Protein AF-A0A7Y6ZT20-F1 (afdb_monomer_lite)

Radius of gyration: 16.37 Å; chains: 1; bounding box: 34×23×53 Å

Secondary structure (DSSP, 8-state):
------HHHHHHHHHHHHHHHHHHHHHHHHHHTT---HHHHHHHHHHHHHHHHHHT-THHHHS-HHHHHHHHHH---SS--HHHHHHHHHHHHHHHHHHHHHHHHHHT-

Structure (mmCIF, N/CA/C/O backbone):
data_AF-A0A7Y6ZT20-F1
#
_entry.id   AF-A0A7Y6ZT20-F1
#
loop_
_atom_site.group_PDB
_atom_site.id
_atom_site.type_symbol
_atom_site.label_atom_id
_atom_site.label_alt_id
_atom_site.label_comp_id
_atom_site.label_asym_id
_atom_site.label_entity_id
_atom_site.label_seq_id
_atom_site.pdbx_PDB_ins_code
_atom_site.Cartn_x
_atom_site.Cartn_y
_atom_site.Cartn_z
_atom_site.occupancy
_atom_site.B_iso_or_equiv
_atom_site.auth_seq_id
_atom_site.auth_comp_id
_atom_site.auth_asym_id
_atom_site.auth_atom_id
_atom_site.pdbx_PDB_model_num
ATOM 1 N N . MET A 1 1 ? -9.980 -0.472 27.340 1.00 36.28 1 MET A N 1
ATOM 2 C CA . MET A 1 1 ? -10.829 -1.494 26.683 1.00 36.28 1 MET A CA 1
ATOM 3 C C . MET A 1 1 ? -10.025 -2.108 25.552 1.00 36.28 1 MET A C 1
ATOM 5 O O . MET A 1 1 ? -9.635 -1.375 24.656 1.00 36.28 1 MET A O 1
ATOM 9 N N . VAL A 1 2 ? -9.735 -3.410 25.597 1.00 43.03 2 VAL A N 1
ATOM 10 C CA . VAL A 1 2 ? -9.091 -4.101 24.469 1.00 43.03 2 VAL A CA 1
ATOM 11 C C . VAL A 1 2 ? -10.145 -4.278 23.383 1.00 43.03 2 VAL A C 1
ATOM 13 O O . VAL A 1 2 ? -11.147 -4.965 23.587 1.00 43.03 2 VAL A O 1
ATOM 16 N N . TYR A 1 3 ? -9.957 -3.599 22.258 1.00 53.88 3 TYR A N 1
ATOM 17 C CA . TYR A 1 3 ? -10.896 -3.638 21.148 1.00 53.88 3 TYR A CA 1
ATOM 18 C C . TYR A 1 3 ? -10.844 -5.020 20.486 1.00 53.88 3 TYR A C 1
ATOM 20 O O . TYR A 1 3 ? -9.857 -5.382 19.846 1.00 53.88 3 TYR A O 1
ATOM 28 N N . LYS A 1 4 ? -11.894 -5.826 20.668 1.00 61.06 4 LYS A N 1
ATOM 29 C CA . LYS A 1 4 ? -11.996 -7.156 20.061 1.00 61.06 4 LYS A CA 1
ATOM 30 C C . LYS A 1 4 ? -12.545 -6.999 18.643 1.00 61.06 4 LYS A C 1
ATOM 32 O O . LYS A 1 4 ? -13.716 -6.661 18.482 1.00 61.06 4 LYS A O 1
ATOM 37 N N . LEU A 1 5 ? -11.707 -7.224 17.627 1.00 66.31 5 LEU A N 1
ATOM 38 C CA . LEU A 1 5 ? -12.164 -7.252 16.234 1.00 66.31 5 LEU A CA 1
ATOM 39 C C . LEU A 1 5 ? -13.270 -8.302 16.069 1.00 66.31 5 LEU A C 1
ATOM 41 O O . LEU A 1 5 ? -13.178 -9.409 16.612 1.00 66.31 5 LEU A O 1
ATOM 45 N N . SER A 1 6 ? -14.314 -7.971 15.308 1.00 76.69 6 SER A N 1
ATOM 46 C CA . SER A 1 6 ? -15.318 -8.968 14.943 1.00 76.69 6 SER A CA 1
ATOM 47 C C . SER A 1 6 ? -14.710 -9.986 13.971 1.00 76.69 6 SER A C 1
ATOM 49 O O . SER A 1 6 ? -13.753 -9.684 13.258 1.00 76.69 6 SER A O 1
ATOM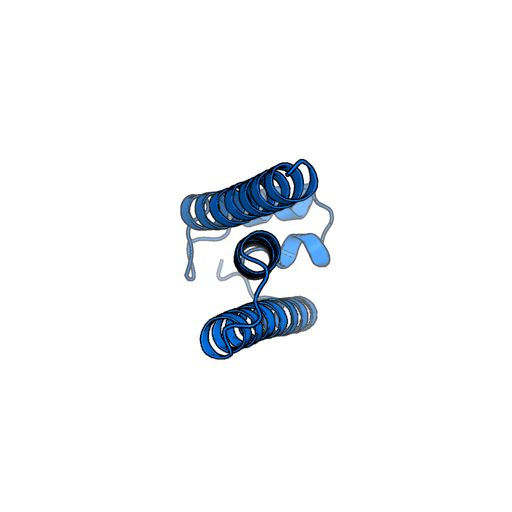 51 N N . ARG A 1 7 ? -15.285 -11.197 13.878 1.00 78.44 7 ARG A N 1
ATOM 52 C CA . ARG A 1 7 ? -14.838 -12.191 12.878 1.00 78.44 7 ARG A CA 1
ATOM 53 C C . ARG A 1 7 ? -14.862 -11.625 11.454 1.00 78.44 7 ARG A C 1
ATOM 55 O O . ARG A 1 7 ? -13.992 -11.960 10.663 1.00 78.44 7 ARG A O 1
ATOM 62 N N . LYS A 1 8 ? -15.829 -10.752 11.146 1.00 78.62 8 LYS A N 1
ATOM 63 C CA . LYS A 1 8 ? -15.931 -10.080 9.844 1.00 78.62 8 LYS A CA 1
ATOM 64 C C . LYS A 1 8 ? -14.743 -9.149 9.605 1.00 78.62 8 LYS A C 1
ATOM 66 O O . LYS A 1 8 ? -14.149 -9.208 8.538 1.00 78.62 8 LYS A O 1
ATOM 71 N N . ASP A 1 9 ? -14.362 -8.361 10.609 1.00 79.06 9 ASP A N 1
ATOM 72 C CA . ASP A 1 9 ? -13.210 -7.461 10.506 1.00 79.06 9 ASP A CA 1
ATOM 73 C C . ASP A 1 9 ? -11.915 -8.249 10.293 1.00 79.06 9 ASP A C 1
ATOM 75 O O . ASP A 1 9 ? -11.119 -7.884 9.441 1.00 79.06 9 ASP A O 1
ATOM 79 N N . ILE A 1 10 ? -11.729 -9.369 11.002 1.00 81.38 10 ILE A N 1
ATOM 80 C CA . ILE A 1 10 ? -10.552 -10.239 10.834 1.00 81.38 10 ILE A CA 1
ATOM 81 C C . ILE A 1 10 ? -10.460 -10.762 9.396 1.00 81.38 10 ILE A C 1
ATOM 83 O O . ILE A 1 10 ? -9.394 -10.694 8.792 1.00 81.38 10 ILE A O 1
ATOM 87 N N . PHE A 1 11 ? -11.572 -11.237 8.826 1.00 85.38 11 PHE A N 1
ATOM 88 C CA . PHE A 1 11 ? -11.611 -11.682 7.430 1.00 85.38 11 PHE A CA 1
ATOM 89 C C . PHE A 1 11 ? -11.245 -10.561 6.452 1.00 85.38 11 PHE A C 1
ATOM 91 O O . PHE A 1 11 ? -10.479 -10.797 5.522 1.00 85.38 11 PHE A O 1
ATOM 98 N N . VAL A 1 12 ? -11.749 -9.344 6.679 1.00 84.75 12 VAL A N 1
ATOM 99 C CA . VAL A 1 12 ? -11.422 -8.173 5.854 1.00 84.75 12 VAL A CA 1
ATOM 100 C C . VAL A 1 12 ? -9.933 -7.838 5.942 1.00 84.75 12 VAL A C 1
ATOM 102 O O . VAL A 1 12 ? -9.307 -7.637 4.907 1.00 84.75 12 VAL A O 1
ATOM 105 N N . VAL A 1 13 ? -9.339 -7.843 7.141 1.00 86.31 13 VAL A N 1
ATOM 106 C CA . VAL A 1 13 ? -7.894 -7.603 7.312 1.00 86.31 1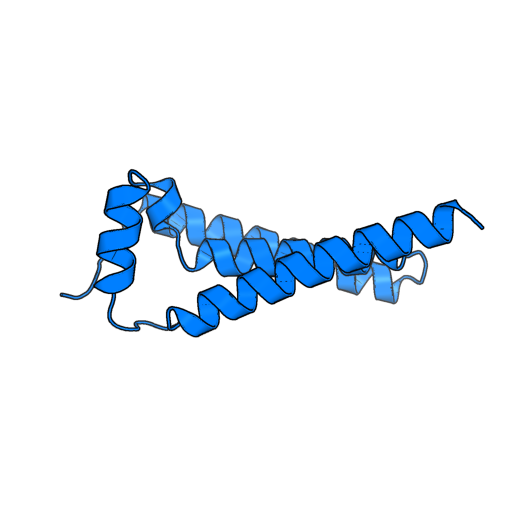3 VAL A CA 1
ATOM 107 C C . VAL A 1 13 ? -7.073 -8.651 6.569 1.00 86.31 13 VAL A C 1
ATOM 109 O O . VAL A 1 13 ? -6.197 -8.292 5.790 1.00 86.31 13 VAL A O 1
ATOM 112 N N . VAL A 1 14 ? -7.370 -9.938 6.775 1.00 87.94 14 VAL A N 1
ATOM 113 C CA . VAL A 1 14 ? -6.637 -11.038 6.129 1.00 87.94 14 VAL A CA 1
ATOM 114 C C . VAL A 1 14 ? -6.748 -10.947 4.610 1.00 87.94 14 VAL A C 1
ATOM 116 O O . VAL A 1 14 ? -5.750 -11.121 3.917 1.00 87.94 14 VAL A O 1
ATOM 119 N N . PHE A 1 15 ? -7.933 -10.626 4.089 1.00 90.06 15 PHE A N 1
ATOM 120 C CA . PHE A 1 15 ? -8.140 -10.441 2.657 1.00 90.06 15 PHE A CA 1
ATOM 121 C C . PHE A 1 15 ? -7.344 -9.250 2.107 1.00 90.06 15 PHE A C 1
ATOM 123 O O . PHE A 1 15 ? -6.632 -9.396 1.117 1.00 90.06 15 PHE A O 1
ATOM 130 N N . LEU A 1 16 ? -7.420 -8.086 2.760 1.00 90.12 16 LEU A N 1
ATOM 131 C CA . LEU A 1 16 ? -6.724 -6.871 2.328 1.00 90.12 16 LEU A CA 1
ATOM 132 C C . LEU A 1 16 ? -5.206 -7.029 2.380 1.00 90.12 16 LEU A C 1
ATOM 134 O O . LEU A 1 16 ? -4.512 -6.637 1.446 1.00 90.12 16 LEU A O 1
ATOM 138 N N . TRP A 1 17 ? -4.685 -7.632 3.446 1.00 92.31 17 TRP A N 1
ATOM 139 C CA . TRP A 1 17 ? -3.260 -7.915 3.558 1.00 92.31 17 TRP A CA 1
ATOM 140 C C . TRP A 1 17 ? -2.822 -8.983 2.563 1.00 92.31 17 TRP A C 1
ATOM 142 O O . TRP A 1 17 ? -1.797 -8.806 1.917 1.00 92.31 17 TRP A O 1
ATOM 152 N N . GLY A 1 18 ? -3.612 -10.041 2.368 1.00 92.62 18 GLY A N 1
ATOM 153 C CA . GLY A 1 18 ? -3.352 -11.043 1.335 1.00 92.62 18 GLY A CA 1
ATOM 154 C C . GLY A 1 18 ? -3.264 -10.422 -0.060 1.00 92.62 18 GLY A C 1
ATOM 155 O O . GLY A 1 18 ? -2.309 -10.682 -0.788 1.00 92.62 18 GLY A O 1
ATOM 156 N N . ALA A 1 19 ? -4.198 -9.533 -0.403 1.00 92.31 19 ALA A N 1
ATOM 157 C CA . ALA A 1 19 ? -4.175 -8.791 -1.659 1.00 92.31 19 ALA A CA 1
ATOM 158 C C . ALA A 1 19 ? -2.967 -7.842 -1.760 1.00 92.31 19 ALA A C 1
ATOM 160 O O . ALA A 1 19 ? -2.337 -7.770 -2.812 1.00 92.31 19 ALA A O 1
ATOM 161 N N . ALA A 1 20 ? -2.602 -7.157 -0.670 1.00 93.06 20 ALA A N 1
ATOM 162 C CA . ALA A 1 20 ? -1.420 -6.297 -0.624 1.00 93.06 20 ALA A CA 1
ATOM 163 C C . ALA A 1 20 ? -0.124 -7.086 -0.871 1.00 93.06 20 ALA A C 1
ATOM 165 O O . ALA A 1 20 ? 0.691 -6.692 -1.705 1.00 93.06 20 ALA A O 1
ATOM 166 N N . PHE A 1 21 ? 0.052 -8.222 -0.192 1.00 93.25 21 PHE A N 1
ATOM 167 C CA . PHE A 1 21 ? 1.209 -9.093 -0.393 1.00 93.25 21 PHE A CA 1
ATOM 168 C C . PHE A 1 21 ? 1.241 -9.668 -1.806 1.00 93.25 21 PHE A C 1
ATOM 170 O O . PHE A 1 21 ? 2.291 -9.645 -2.438 1.00 93.25 21 PHE A O 1
ATOM 177 N N . PHE A 1 22 ? 0.098 -10.105 -2.336 1.00 92.56 22 PHE A N 1
ATOM 178 C CA . PHE A 1 22 ? 0.004 -10.596 -3.708 1.00 92.56 22 PHE A CA 1
ATOM 179 C C . PHE A 1 22 ? 0.426 -9.530 -4.733 1.00 92.56 22 PHE A C 1
ATOM 181 O O . PHE A 1 22 ? 1.237 -9.813 -5.615 1.00 92.56 22 PHE A O 1
ATOM 188 N N . MET A 1 23 ? -0.055 -8.292 -4.586 1.00 91.56 23 MET A N 1
ATOM 189 C CA . MET A 1 23 ? 0.339 -7.161 -5.438 1.00 91.56 23 MET A CA 1
ATOM 190 C C . MET A 1 23 ? 1.839 -6.848 -5.340 1.00 91.56 23 MET A C 1
ATOM 192 O O . MET A 1 23 ? 2.486 -6.594 -6.353 1.00 91.56 23 MET A O 1
ATOM 196 N N . LEU A 1 24 ? 2.429 -6.903 -4.141 1.00 92.38 24 LEU A N 1
ATOM 197 C CA . LEU A 1 24 ? 3.874 -6.707 -3.973 1.00 92.38 24 LEU A CA 1
ATOM 198 C C . LEU A 1 24 ? 4.681 -7.825 -4.630 1.00 92.38 24 LEU A C 1
ATOM 200 O O . LEU A 1 24 ? 5.630 -7.545 -5.355 1.00 92.38 24 LEU A O 1
ATOM 204 N N . THR A 1 25 ? 4.311 -9.086 -4.400 1.00 90.06 25 THR A N 1
ATOM 205 C CA . THR A 1 25 ? 5.025 -10.236 -4.964 1.00 90.06 25 THR A CA 1
ATOM 206 C C . THR A 1 25 ? 4.957 -10.243 -6.487 1.00 90.06 25 THR A C 1
ATOM 208 O O . THR A 1 25 ? 5.979 -10.467 -7.130 1.00 90.06 25 THR A O 1
ATOM 211 N N . THR A 1 26 ? 3.793 -9.949 -7.069 1.00 87.81 26 THR A N 1
ATOM 212 C CA . THR A 1 26 ? 3.633 -9.834 -8.528 1.00 87.81 26 THR A CA 1
ATOM 213 C C . THR A 1 26 ? 4.451 -8.674 -9.096 1.00 87.81 26 THR A C 1
ATOM 215 O O . THR A 1 26 ? 5.177 -8.878 -10.062 1.00 87.81 26 THR A O 1
ATOM 218 N N . SER A 1 27 ? 4.459 -7.511 -8.438 1.00 87.88 27 SER A N 1
ATOM 219 C CA . SER A 1 27 ? 5.288 -6.365 -8.855 1.00 87.88 27 SER A CA 1
ATOM 220 C C . SER A 1 27 ? 6.791 -6.671 -8.808 1.00 87.88 27 SER A C 1
ATOM 222 O O . SER A 1 27 ? 7.533 -6.308 -9.717 1.00 87.88 27 SER A O 1
ATOM 224 N N . ILE A 1 28 ? 7.261 -7.353 -7.755 1.00 87.38 28 ILE A N 1
ATOM 225 C CA . ILE A 1 28 ? 8.663 -7.789 -7.634 1.00 87.38 28 ILE A CA 1
ATOM 226 C C . ILE A 1 28 ? 8.998 -8.810 -8.725 1.00 87.38 28 ILE A C 1
ATOM 228 O O . ILE A 1 28 ? 10.077 -8.762 -9.308 1.00 87.38 28 ILE A O 1
ATOM 232 N N . TYR A 1 29 ? 8.078 -9.726 -9.016 1.00 86.50 29 TYR A N 1
ATOM 233 C CA . TYR A 1 29 ? 8.259 -10.720 -10.065 1.00 86.50 29 TYR A CA 1
ATOM 234 C C . TYR A 1 29 ? 8.352 -10.077 -11.459 1.00 86.50 29 TYR A C 1
ATOM 236 O O . TYR A 1 29 ? 9.253 -10.414 -12.223 1.00 86.50 29 TYR A O 1
ATOM 244 N N . GLU A 1 30 ? 7.497 -9.098 -11.764 1.00 84.25 30 GLU A N 1
ATOM 245 C CA . GLU A 1 30 ? 7.556 -8.319 -13.010 1.00 84.25 30 GLU A CA 1
ATOM 246 C C . GLU A 1 30 ? 8.879 -7.551 -13.153 1.00 84.25 30 GLU A C 1
ATOM 248 O O . GLU A 1 30 ? 9.490 -7.572 -14.222 1.00 84.25 30 GLU A O 1
ATOM 253 N N . LEU A 1 31 ? 9.369 -6.940 -12.066 1.00 84.19 31 LEU A N 1
ATOM 254 C CA . LEU A 1 31 ? 10.687 -6.294 -12.023 1.00 84.19 31 LEU A CA 1
ATOM 255 C C . LEU A 1 31 ? 11.821 -7.267 -12.384 1.00 84.19 31 LEU A C 1
ATOM 257 O O . LEU A 1 31 ? 12.744 -6.895 -13.108 1.00 84.19 31 LEU A O 1
ATOM 261 N N . LEU A 1 32 ? 11.754 -8.512 -11.899 1.00 85.12 32 LEU A N 1
ATOM 262 C CA . LEU A 1 32 ? 12.772 -9.539 -12.150 1.00 85.12 32 LEU A CA 1
ATOM 263 C C . LEU A 1 32 ? 12.735 -10.093 -13.582 1.00 85.12 32 LEU A C 1
ATOM 265 O O . LEU A 1 32 ? 13.771 -10.521 -14.088 1.00 85.12 32 LEU A O 1
ATOM 269 N N . LEU A 1 33 ? 11.574 -10.081 -14.241 1.00 82.00 33 LEU A N 1
ATOM 270 C CA . LEU A 1 33 ? 11.408 -10.576 -15.612 1.00 82.00 33 LEU A CA 1
ATOM 271 C C . LEU A 1 33 ? 11.796 -9.559 -16.703 1.00 82.00 33 LEU A C 1
ATOM 273 O O . LEU A 1 33 ? 11.735 -9.893 -17.884 1.00 82.00 33 LEU A O 1
ATOM 277 N N . ALA A 1 34 ? 12.204 -8.338 -16.334 1.00 66.56 34 ALA A N 1
ATOM 278 C CA . ALA A 1 34 ? 12.632 -7.259 -17.238 1.00 66.56 34 ALA A CA 1
ATOM 279 C C . ALA A 1 34 ? 11.598 -6.811 -18.301 1.00 66.56 34 ALA A C 1
ATOM 281 O O . ALA A 1 34 ? 11.910 -5.976 -19.148 1.00 66.56 34 ALA A O 1
ATOM 282 N N . SER A 1 35 ? 10.356 -7.299 -18.236 1.00 67.25 35 SER A N 1
ATOM 283 C CA . SER A 1 35 ? 9.248 -6.951 -19.136 1.00 67.25 35 SER A CA 1
ATOM 284 C C . SER A 1 35 ? 8.239 -6.005 -18.474 1.00 67.25 35 SER A C 1
ATOM 286 O O . SER A 1 35 ? 7.031 -6.200 -18.608 1.00 67.25 35 SER A O 1
ATOM 288 N N . PHE A 1 36 ? 8.710 -5.026 -17.700 1.00 75.00 36 PHE A N 1
ATOM 289 C CA . PHE A 1 36 ? 7.844 -4.216 -16.844 1.00 75.00 36 PHE A CA 1
ATOM 290 C C . PHE A 1 36 ? 7.666 -2.785 -17.354 1.00 75.00 36 PHE A C 1
ATOM 292 O O . PHE A 1 36 ? 8.609 -2.130 -17.800 1.00 75.00 36 PHE A O 1
ATOM 299 N N . SER A 1 37 ? 6.448 -2.264 -17.209 1.00 83.50 37 SER A N 1
ATOM 300 C CA . SER A 1 37 ? 6.193 -0.828 -17.266 1.00 83.50 37 SER A CA 1
ATOM 301 C C . SER A 1 37 ? 6.492 -0.223 -15.896 1.00 83.50 37 SER A C 1
ATOM 303 O O . SER A 1 37 ? 5.848 -0.556 -14.900 1.00 83.50 37 SER A O 1
ATOM 305 N N . VAL A 1 38 ? 7.469 0.688 -15.826 1.00 84.38 38 VAL A N 1
ATOM 306 C CA . VAL A 1 38 ? 7.862 1.371 -14.575 1.00 84.38 38 VAL A CA 1
ATOM 307 C C . VAL A 1 38 ? 6.644 2.005 -13.890 1.00 84.38 38 VAL A C 1
ATOM 309 O O . VAL A 1 38 ? 6.490 1.916 -12.672 1.00 84.38 38 VAL A O 1
ATOM 312 N N . GLY A 1 39 ? 5.749 2.611 -14.676 1.00 85.88 39 GLY A N 1
ATOM 313 C CA . GLY A 1 39 ? 4.532 3.236 -14.165 1.00 85.88 39 GLY A CA 1
ATOM 314 C C . GLY A 1 39 ? 3.532 2.236 -13.572 1.00 85.88 39 GLY A C 1
ATOM 315 O O . GLY A 1 39 ? 2.897 2.534 -12.559 1.00 85.88 39 GLY A O 1
ATOM 316 N N . GLU A 1 40 ? 3.425 1.034 -14.146 1.00 87.31 40 GLU A N 1
ATOM 317 C CA . GLU A 1 40 ? 2.586 -0.049 -13.617 1.00 87.31 40 GLU A CA 1
ATOM 318 C C . GLU A 1 40 ? 3.129 -0.607 -12.309 1.00 87.31 40 GLU A C 1
ATOM 320 O O . GLU A 1 40 ? 2.382 -0.686 -11.337 1.00 87.31 40 GLU A O 1
ATOM 325 N N . VAL A 1 41 ? 4.432 -0.879 -12.242 1.00 89.75 41 VAL A N 1
ATOM 326 C CA . VAL A 1 41 ? 5.087 -1.380 -11.027 1.00 89.75 41 VAL A CA 1
ATOM 327 C C . VAL A 1 41 ? 4.923 -0.395 -9.870 1.00 89.75 41 VAL A C 1
ATOM 329 O O . VAL A 1 41 ? 4.484 -0.769 -8.783 1.00 89.75 41 VAL A O 1
ATOM 332 N N . VAL A 1 42 ? 5.217 0.890 -10.096 1.00 91.06 42 VAL A N 1
ATOM 333 C CA . VAL A 1 42 ? 5.091 1.933 -9.064 1.00 91.06 42 VAL A CA 1
ATOM 334 C C . VAL A 1 42 ? 3.642 2.062 -8.579 1.00 91.06 42 VAL A C 1
ATOM 336 O O . VAL A 1 42 ? 3.393 2.187 -7.377 1.00 91.06 42 VAL A O 1
ATOM 339 N N . ARG A 1 43 ? 2.670 1.966 -9.494 1.00 91.31 43 ARG A N 1
ATOM 340 C CA . ARG A 1 43 ? 1.241 1.979 -9.163 1.00 91.31 43 ARG A CA 1
ATOM 341 C C . ARG A 1 43 ? 0.823 0.744 -8.365 1.00 91.31 43 ARG A C 1
ATOM 343 O O . ARG A 1 43 ? 0.111 0.902 -7.377 1.00 91.31 43 ARG A O 1
ATOM 350 N N . ASN A 1 44 ? 1.271 -0.450 -8.744 1.00 91.50 44 ASN A N 1
ATOM 351 C CA . ASN A 1 44 ? 0.939 -1.696 -8.050 1.00 91.50 44 ASN A CA 1
ATOM 352 C C . ASN A 1 44 ? 1.520 -1.721 -6.629 1.00 91.50 44 ASN A C 1
ATOM 354 O O . ASN A 1 44 ? 0.817 -2.083 -5.682 1.00 91.50 44 ASN A O 1
ATOM 358 N N . ILE A 1 45 ? 2.749 -1.227 -6.446 1.00 91.75 45 ILE A N 1
ATOM 359 C CA . ILE A 1 45 ? 3.335 -1.009 -5.117 1.00 91.75 45 ILE A CA 1
ATOM 360 C C . ILE A 1 45 ? 2.483 -0.000 -4.330 1.00 91.75 45 ILE A C 1
ATOM 362 O O . ILE A 1 45 ? 2.110 -0.274 -3.191 1.00 91.75 45 ILE A O 1
ATOM 366 N N . GLY A 1 46 ? 2.101 1.133 -4.929 1.00 92.25 46 GLY A N 1
ATOM 367 C CA . GLY A 1 46 ? 1.227 2.121 -4.284 1.00 92.25 46 GLY A CA 1
ATOM 368 C C . GLY A 1 46 ? -0.118 1.543 -3.826 1.00 92.25 46 GLY A C 1
ATOM 369 O O . GLY A 1 46 ? -0.537 1.762 -2.687 1.00 92.25 46 GLY A O 1
ATOM 370 N N . VAL A 1 47 ? -0.762 0.731 -4.670 1.00 92.50 47 VAL A N 1
ATOM 371 C CA . VAL A 1 47 ? -2.003 0.011 -4.337 1.00 92.50 47 VAL A CA 1
ATOM 372 C C . VAL A 1 47 ? -1.784 -0.960 -3.178 1.00 92.50 47 VAL A C 1
ATOM 374 O O . VAL A 1 47 ? -2.616 -1.015 -2.274 1.00 92.50 47 VAL A O 1
ATOM 377 N N . ALA A 1 48 ? -0.666 -1.686 -3.145 1.00 93.38 48 ALA A N 1
ATOM 378 C CA . ALA A 1 48 ? -0.361 -2.585 -2.038 1.00 93.38 48 ALA A CA 1
ATOM 379 C C . ALA A 1 48 ? -0.227 -1.843 -0.699 1.00 93.38 48 ALA A C 1
ATOM 381 O O . ALA A 1 48 ? -0.783 -2.288 0.305 1.00 93.38 48 ALA A O 1
ATOM 382 N N . PHE A 1 49 ? 0.437 -0.682 -0.682 1.00 91.31 49 PHE A N 1
ATOM 383 C CA . PHE A 1 49 ? 0.526 0.163 0.513 1.00 91.31 49 PHE A CA 1
ATOM 384 C C . PHE A 1 49 ? -0.846 0.680 0.964 1.00 91.31 49 PHE A C 1
ATOM 386 O O . PHE A 1 49 ? -1.137 0.662 2.161 1.00 91.31 49 PHE A O 1
ATOM 393 N N . LEU A 1 50 ? -1.719 1.075 0.029 1.00 91.69 50 LEU A N 1
ATOM 394 C CA . LEU A 1 50 ? -3.094 1.465 0.359 1.00 91.69 50 LEU A CA 1
ATOM 395 C C . LEU A 1 50 ? -3.897 0.299 0.938 1.00 91.69 50 LEU A C 1
ATOM 397 O O . LEU A 1 50 ? -4.540 0.458 1.970 1.00 91.69 50 LEU A O 1
ATOM 401 N N . LEU A 1 51 ? -3.847 -0.883 0.321 1.00 90.56 51 LEU A N 1
ATOM 402 C CA . LEU A 1 51 ? -4.541 -2.074 0.821 1.00 90.56 51 LEU A CA 1
ATOM 403 C C . LEU A 1 51 ? -4.037 -2.472 2.212 1.00 90.56 51 LEU A C 1
ATOM 405 O O . LEU A 1 51 ? -4.836 -2.788 3.096 1.00 90.56 51 LEU A O 1
ATOM 409 N N . PHE A 1 52 ? -2.724 -2.387 2.435 1.00 89.19 52 PHE A N 1
ATOM 410 C CA . PHE A 1 52 ? -2.122 -2.635 3.737 1.00 89.19 52 PHE A CA 1
ATOM 411 C C . PHE A 1 52 ? -2.618 -1.635 4.788 1.00 89.19 52 PHE A C 1
ATOM 413 O O . PHE A 1 52 ? -3.079 -2.043 5.856 1.00 89.19 52 PHE A O 1
ATOM 420 N N . GLY A 1 53 ? -2.593 -0.336 4.472 1.00 85.19 53 GLY A N 1
ATOM 421 C CA . GLY A 1 53 ? -3.037 0.731 5.369 1.00 85.19 53 GLY A CA 1
ATOM 422 C C . GLY A 1 53 ? -4.541 0.711 5.655 1.00 85.19 53 GLY A C 1
ATOM 423 O O . GLY A 1 53 ? -4.960 0.940 6.788 1.00 85.19 53 GLY A O 1
ATOM 424 N N . VAL A 1 54 ? -5.359 0.343 4.673 1.00 84.56 54 VAL A N 1
ATOM 425 C CA . VAL A 1 54 ? -6.804 0.119 4.826 1.00 84.56 54 VAL A CA 1
ATOM 426 C C . VAL A 1 54 ? -7.086 -1.130 5.676 1.00 84.56 54 VAL A C 1
ATOM 428 O O . VAL A 1 54 ? -8.004 -1.133 6.497 1.00 84.56 54 VAL A O 1
ATOM 431 N N . GLY A 1 55 ? -6.241 -2.160 5.581 1.00 83.88 55 GLY A N 1
ATOM 432 C CA . GLY A 1 55 ? -6.259 -3.313 6.486 1.00 83.88 55 GLY A CA 1
ATOM 433 C C . GLY A 1 55 ? -5.935 -2.960 7.944 1.00 83.88 55 GLY A C 1
ATOM 434 O O . GLY A 1 55 ? -6.299 -3.705 8.849 1.00 83.88 55 GLY A O 1
ATOM 435 N N . LEU A 1 56 ? -5.320 -1.801 8.211 1.00 79.88 56 LEU A N 1
ATOM 436 C CA . LEU A 1 56 ? -5.107 -1.289 9.572 1.00 79.88 56 LEU A CA 1
ATOM 437 C C . LEU A 1 56 ? -6.338 -0.577 10.153 1.00 79.88 56 LEU A C 1
ATOM 439 O O . LEU A 1 56 ? -6.353 -0.255 11.345 1.00 79.88 56 LEU A O 1
ATOM 443 N N . THR A 1 57 ? -7.371 -0.332 9.343 1.00 76.56 57 THR A N 1
ATOM 444 C CA . THR A 1 57 ? -8.628 0.320 9.740 1.00 76.56 57 THR A CA 1
ATOM 445 C C . THR A 1 57 ? -9.869 -0.462 9.276 1.00 76.56 57 THR A C 1
ATOM 447 O O . THR A 1 57 ? -10.792 0.111 8.690 1.00 76.56 57 THR A O 1
ATOM 450 N N . PRO A 1 58 ? -9.988 -1.765 9.603 1.00 71.56 58 PRO A N 1
ATOM 451 C CA . PRO A 1 58 ? -11.079 -2.613 9.105 1.00 71.56 58 PRO A CA 1
ATOM 452 C C . PRO A 1 58 ? -12.473 -2.156 9.571 1.00 71.56 58 PRO A C 1
ATOM 454 O O . PRO A 1 58 ? -13.485 -2.482 8.960 1.00 71.56 58 PRO A O 1
ATOM 457 N N . GLN A 1 59 ? -12.524 -1.345 10.629 1.00 69.88 59 GLN A N 1
ATOM 458 C CA . GLN A 1 59 ? -13.738 -0.768 11.212 1.00 69.88 59 GLN A CA 1
ATOM 459 C C . GLN A 1 59 ? -14.515 0.112 10.224 1.00 69.88 59 GLN A C 1
ATOM 461 O O . GLN A 1 59 ? -15.734 0.220 10.340 1.00 69.88 59 GLN A O 1
ATOM 466 N N . PHE A 1 60 ? -13.840 0.703 9.230 1.00 71.06 60 PHE A N 1
ATOM 467 C CA . PHE A 1 60 ? -14.511 1.454 8.166 1.00 71.06 60 PHE A CA 1
ATOM 468 C C . PHE A 1 60 ? -15.390 0.573 7.268 1.00 71.06 60 PHE A C 1
ATOM 470 O O . PHE A 1 60 ? -16.310 1.091 6.643 1.00 71.06 60 PHE A O 1
ATOM 477 N N . PHE A 1 61 ? -15.157 -0.744 7.229 1.00 70.25 61 PHE A N 1
ATOM 478 C CA . PHE A 1 61 ? -15.957 -1.681 6.432 1.00 70.25 61 PHE A CA 1
ATOM 479 C C . PHE A 1 61 ? -17.140 -2.271 7.195 1.00 70.25 61 PHE A C 1
ATOM 481 O O . PHE A 1 61 ? -18.111 -2.709 6.583 1.00 70.25 61 PHE A O 1
ATOM 488 N N . SER A 1 62 ? -17.076 -2.305 8.527 1.00 67.06 62 SER A N 1
ATOM 489 C CA . SER A 1 62 ? -18.122 -2.908 9.358 1.00 67.06 62 SER A CA 1
ATOM 490 C C . SER A 1 62 ? -19.034 -1.897 10.044 1.00 67.06 62 SER A C 1
ATOM 492 O O . SER A 1 62 ? -20.126 -2.267 10.485 1.00 67.06 62 SER A O 1
ATOM 494 N N . LYS A 1 63 ? -18.626 -0.626 10.142 1.00 70.12 63 LYS A N 1
ATOM 495 C CA . LYS A 1 63 ? -19.364 0.417 10.863 1.00 70.12 63 LYS A CA 1
ATOM 496 C C . LYS A 1 63 ? -19.559 1.669 10.017 1.00 70.12 63 LYS A C 1
ATOM 498 O O . LYS A 1 63 ? -18.804 1.956 9.096 1.00 70.12 63 LYS A O 1
ATOM 503 N N . ARG A 1 64 ? -20.580 2.463 10.372 1.00 71.00 64 ARG A N 1
ATOM 504 C CA . ARG A 1 64 ? -20.753 3.809 9.802 1.00 71.00 64 ARG A CA 1
ATOM 505 C C . ARG A 1 64 ? -19.498 4.632 10.074 1.00 71.00 64 ARG A C 1
ATOM 507 O O . ARG A 1 64 ? -19.002 4.626 11.200 1.00 71.00 64 ARG A O 1
ATOM 514 N N . ILE A 1 65 ? -19.069 5.388 9.067 1.00 67.69 65 ILE A N 1
ATOM 515 C CA . ILE A 1 65 ? -17.847 6.203 9.069 1.00 67.69 65 ILE A CA 1
ATOM 516 C C . ILE A 1 65 ? -17.715 7.032 10.358 1.00 67.69 65 ILE A C 1
ATOM 518 O O . ILE A 1 65 ? -16.673 6.990 11.002 1.00 67.69 65 ILE A O 1
ATOM 522 N N . SER A 1 66 ? -18.789 7.689 10.811 1.00 62.75 66 SER A N 1
ATOM 523 C CA . SER A 1 66 ? -18.776 8.494 12.044 1.00 62.75 66 SER A CA 1
ATOM 524 C C . SER A 1 66 ? -18.466 7.697 13.318 1.00 62.75 66 SER A C 1
ATOM 526 O O . SER A 1 66 ? -17.791 8.203 14.208 1.00 62.75 66 SER A O 1
ATOM 528 N N . LYS A 1 67 ? -18.914 6.439 13.411 1.00 64.06 67 LYS A N 1
ATOM 529 C CA . LYS A 1 67 ? -18.599 5.553 14.543 1.00 64.06 67 LYS A CA 1
ATOM 530 C C . LYS A 1 67 ? -17.190 4.979 14.436 1.00 64.06 67 LYS A C 1
ATOM 532 O O . LYS A 1 67 ? -16.515 4.874 15.452 1.00 64.06 67 LYS A O 1
ATOM 537 N N . ALA A 1 68 ? -16.746 4.658 13.222 1.00 64.31 68 ALA A N 1
ATOM 538 C CA . ALA A 1 68 ? -15.388 4.186 12.979 1.00 64.31 68 ALA A CA 1
ATOM 539 C C . ALA A 1 68 ? -14.348 5.250 13.373 1.00 64.31 68 ALA A C 1
ATOM 541 O O . ALA A 1 68 ? -13.372 4.919 14.031 1.00 64.31 68 ALA A O 1
ATOM 542 N N . PHE A 1 69 ? -14.584 6.533 13.070 1.00 64.88 69 PHE A N 1
ATOM 543 C CA . PHE A 1 69 ? -13.695 7.623 13.498 1.00 64.88 69 PHE A CA 1
ATOM 544 C C . PHE A 1 69 ? -13.589 7.750 15.024 1.00 64.88 69 PHE A C 1
ATOM 546 O O . PHE A 1 69 ? -12.477 7.810 15.547 1.00 64.88 69 PHE A O 1
ATOM 553 N N . ASN A 1 70 ? -14.719 7.710 15.736 1.00 64.12 70 ASN A N 1
ATOM 554 C CA . ASN A 1 70 ? -14.731 7.783 17.201 1.00 64.12 70 ASN A CA 1
ATOM 555 C C . ASN A 1 70 ? -14.016 6.588 17.854 1.00 64.12 70 ASN A C 1
ATOM 557 O O . ASN A 1 70 ? -13.397 6.725 18.904 1.00 64.12 70 ASN A O 1
ATOM 561 N N . GLU A 1 71 ? -14.087 5.408 17.239 1.00 64.44 71 GLU A N 1
ATOM 562 C CA . GLU A 1 71 ? -13.418 4.208 17.743 1.00 64.44 71 GLU A CA 1
ATOM 563 C C . GLU A 1 71 ? -11.923 4.198 17.411 1.00 64.44 71 GLU A C 1
ATOM 565 O O . GLU A 1 71 ? -11.122 3.800 18.251 1.00 64.44 71 GLU A O 1
ATOM 570 N N . ILE A 1 72 ? -11.515 4.716 16.250 1.00 61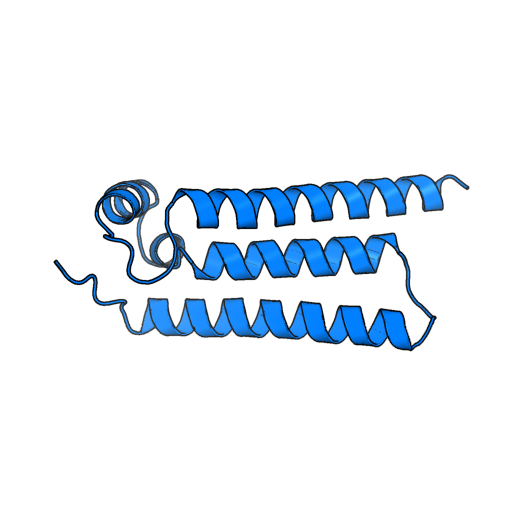.78 72 ILE A N 1
ATOM 571 C CA . ILE A 1 72 ? -10.102 4.869 15.867 1.00 61.78 72 ILE A CA 1
ATOM 572 C C . ILE A 1 72 ? -9.332 5.756 16.856 1.00 61.78 72 ILE A C 1
ATOM 574 O O . ILE A 1 72 ? -8.147 5.507 17.084 1.00 61.78 72 ILE A O 1
ATOM 578 N N . GLU A 1 73 ? -9.984 6.762 17.447 1.00 58.59 73 GLU A N 1
ATOM 579 C CA . GLU A 1 73 ? -9.405 7.607 18.504 1.00 58.59 73 GLU A CA 1
ATOM 580 C C . GLU A 1 73 ? -9.313 6.898 19.861 1.00 58.59 73 GLU A C 1
ATOM 582 O O . GLU A 1 73 ? -8.433 7.210 20.660 1.00 58.59 73 GLU A O 1
ATOM 587 N N . GLN A 1 74 ? -10.177 5.912 20.110 1.00 57.44 74 GLN A N 1
ATOM 588 C CA . GLN A 1 74 ? -10.215 5.139 21.354 1.00 57.44 74 GLN A CA 1
ATOM 589 C C . GLN A 1 74 ? -9.382 3.849 21.306 1.00 57.44 74 GLN A C 1
ATOM 591 O O . GLN A 1 74 ? -9.089 3.269 22.357 1.00 57.44 74 GLN A O 1
ATOM 596 N N . LEU A 1 75 ? -8.980 3.384 20.117 1.00 54.84 75 LEU A N 1
ATOM 597 C CA . LEU A 1 75 ? -8.037 2.278 19.974 1.00 54.84 75 LEU A CA 1
ATOM 598 C C . LEU A 1 75 ? -6.643 2.719 20.445 1.00 54.84 75 LEU A C 1
ATOM 600 O O . LEU A 1 75 ? -5.839 3.247 19.675 1.00 54.84 75 LEU A O 1
ATOM 604 N N . GLN A 1 76 ? -6.338 2.428 21.713 1.00 47.97 76 GLN A N 1
ATOM 605 C CA . GLN A 1 76 ? -4.959 2.320 22.193 1.00 47.97 76 GLN A CA 1
ATOM 606 C C . GLN A 1 76 ? -4.143 1.413 21.250 1.00 47.97 76 GLN A C 1
ATOM 608 O O . GLN A 1 76 ? -4.699 0.480 20.659 1.00 47.97 76 GLN A O 1
ATOM 613 N N . PRO A 1 77 ? -2.844 1.699 21.052 1.00 49.34 77 PRO A N 1
ATOM 614 C CA . PRO A 1 77 ? -2.086 1.221 19.906 1.00 49.34 77 PRO A CA 1
ATOM 615 C C . PRO A 1 77 ? -1.776 -0.260 20.089 1.00 49.34 77 PRO A C 1
ATOM 617 O O . PRO A 1 77 ? -0.812 -0.621 20.749 1.00 49.34 77 PRO A O 1
ATOM 620 N N . ILE A 1 78 ? -2.597 -1.138 19.519 1.00 52.91 78 ILE A N 1
ATOM 621 C CA . ILE A 1 78 ? -2.315 -2.574 19.609 1.00 52.91 78 ILE A CA 1
ATOM 622 C C . ILE A 1 78 ? -1.183 -2.955 18.637 1.00 52.91 78 ILE A C 1
ATOM 624 O O . ILE A 1 78 ? -0.515 -3.948 18.882 1.00 52.91 78 ILE A O 1
ATOM 628 N N . LEU A 1 79 ? -0.892 -2.153 17.595 1.00 53.50 79 LEU A N 1
ATOM 629 C CA . LEU A 1 79 ? 0.287 -2.379 16.733 1.00 53.50 79 LEU A CA 1
ATOM 630 C C . LEU A 1 79 ? 0.723 -1.169 15.873 1.00 53.50 79 LEU A C 1
ATOM 632 O O . LEU A 1 79 ? 1.906 -1.011 15.603 1.00 53.50 79 LEU A O 1
ATOM 636 N N . PHE A 1 80 ? -0.206 -0.298 15.455 1.00 61.12 80 PHE A N 1
ATOM 637 C CA . PHE A 1 80 ? 0.092 0.870 14.611 1.00 61.12 80 PHE A CA 1
ATOM 638 C C . PHE A 1 80 ? -0.665 2.111 15.096 1.00 61.12 80 PHE A C 1
ATOM 640 O O . PHE A 1 80 ? -1.889 2.074 15.262 1.00 61.12 80 PHE A O 1
ATOM 647 N N . THR A 1 81 ? 0.054 3.213 15.330 1.00 70.62 81 THR A N 1
ATOM 648 C CA . THR A 1 81 ? -0.532 4.506 15.717 1.00 70.62 81 THR A CA 1
ATOM 649 C C . THR A 1 81 ? -1.324 5.123 14.560 1.00 70.62 81 THR A C 1
ATOM 651 O O . THR A 1 81 ? -1.158 4.757 13.393 1.00 70.62 81 THR A O 1
ATOM 654 N N . ARG A 1 82 ? -2.203 6.090 14.869 1.00 72.00 82 ARG A N 1
ATOM 655 C CA . ARG A 1 82 ? -2.938 6.876 13.857 1.00 72.00 82 ARG A CA 1
ATOM 656 C C . ARG A 1 82 ? -1.990 7.506 12.834 1.00 72.00 82 ARG A C 1
ATOM 658 O O . ARG A 1 82 ? -2.303 7.497 11.649 1.00 72.00 82 ARG A O 1
ATOM 665 N N . GLU A 1 83 ? -0.839 7.982 13.296 1.00 75.81 83 GLU A N 1
ATOM 666 C CA . GLU A 1 83 ? 0.217 8.551 12.460 1.00 75.81 83 GLU A CA 1
ATOM 667 C C . GLU A 1 83 ? 0.758 7.536 11.458 1.00 75.81 83 GLU A C 1
ATOM 669 O O . GLU A 1 83 ? 0.761 7.817 10.266 1.00 75.81 83 GLU A O 1
ATOM 674 N N . ILE A 1 84 ? 1.125 6.324 11.892 1.00 78.75 84 ILE A N 1
ATOM 675 C CA . ILE A 1 84 ? 1.662 5.312 10.971 1.00 78.75 84 ILE A CA 1
ATOM 676 C C . ILE A 1 84 ? 0.625 4.934 9.905 1.00 78.75 84 ILE A C 1
ATOM 678 O O . ILE A 1 84 ? 0.961 4.835 8.727 1.00 78.75 84 ILE A O 1
ATOM 682 N N . ARG A 1 85 ? -0.654 4.800 10.282 1.00 78.88 85 ARG A N 1
ATOM 683 C CA . ARG A 1 85 ? -1.744 4.544 9.320 1.00 78.88 85 ARG A CA 1
ATOM 684 C C . ARG A 1 85 ? -1.881 5.669 8.293 1.00 78.88 85 ARG A C 1
ATOM 686 O O . ARG A 1 85 ? -2.091 5.404 7.113 1.00 78.88 85 ARG A O 1
ATOM 693 N N . PHE A 1 86 ? -1.753 6.916 8.741 1.00 83.00 86 PHE A N 1
ATOM 694 C CA . PHE A 1 86 ? -1.791 8.091 7.875 1.00 83.00 86 PHE A CA 1
ATOM 695 C C . PHE A 1 86 ? -0.589 8.131 6.923 1.00 83.00 86 PHE A C 1
ATOM 697 O O . PHE A 1 86 ? -0.774 8.312 5.723 1.00 83.00 86 PHE A O 1
ATOM 704 N N . TYR A 1 87 ? 0.625 7.886 7.425 1.00 86.94 87 TYR A N 1
ATOM 705 C CA . TYR A 1 87 ? 1.834 7.841 6.603 1.00 86.94 87 TYR A CA 1
ATOM 706 C C . TYR A 1 87 ? 1.784 6.730 5.554 1.00 86.94 87 TYR A C 1
ATOM 708 O O . TYR A 1 87 ? 2.043 7.007 4.389 1.00 86.94 87 TYR A O 1
ATOM 716 N N . ILE A 1 88 ? 1.393 5.507 5.927 1.00 88.44 88 ILE A N 1
ATOM 717 C CA . ILE A 1 88 ? 1.277 4.378 4.990 1.00 88.44 88 ILE A CA 1
ATOM 718 C C . ILE A 1 88 ? 0.300 4.708 3.858 1.00 88.44 88 ILE A C 1
ATOM 720 O O . ILE A 1 88 ? 0.627 4.515 2.688 1.00 88.44 88 ILE A O 1
ATOM 724 N N . ASN A 1 89 ? -0.875 5.250 4.191 1.00 87.81 89 ASN A N 1
ATOM 725 C CA . ASN A 1 89 ? -1.869 5.609 3.183 1.00 87.81 89 ASN A CA 1
ATOM 726 C C . ASN A 1 89 ? -1.391 6.754 2.282 1.00 87.81 89 ASN A C 1
ATOM 728 O O . ASN A 1 89 ? -1.589 6.692 1.072 1.00 87.81 89 ASN A O 1
ATOM 732 N N . ASN A 1 90 ? -0.726 7.772 2.835 1.00 90.25 90 ASN A N 1
ATOM 733 C CA . ASN A 1 90 ? -0.169 8.856 2.027 1.00 90.25 90 ASN A CA 1
ATOM 734 C C . ASN A 1 90 ? 0.953 8.372 1.111 1.00 90.25 90 ASN A C 1
ATOM 736 O O . ASN A 1 90 ? 0.966 8.747 -0.053 1.00 90.25 90 ASN A O 1
ATOM 740 N N . ILE A 1 91 ? 1.847 7.504 1.593 1.00 92.94 91 ILE A N 1
ATOM 741 C CA . ILE A 1 91 ? 2.886 6.882 0.762 1.00 92.94 91 ILE A CA 1
ATOM 742 C C . ILE A 1 91 ? 2.236 6.102 -0.383 1.00 92.94 91 ILE A C 1
ATOM 744 O O . ILE A 1 91 ? 2.605 6.297 -1.539 1.00 92.94 91 ILE A O 1
ATOM 748 N N . GLY A 1 92 ? 1.233 5.271 -0.081 1.00 91.38 92 GLY A N 1
ATOM 749 C CA . GLY A 1 92 ? 0.494 4.522 -1.097 1.00 91.38 92 GLY A CA 1
ATOM 750 C C . GLY A 1 92 ? -0.157 5.430 -2.142 1.00 91.38 92 GLY A C 1
ATOM 751 O O . GLY A 1 92 ? -0.021 5.185 -3.340 1.00 91.38 92 GLY A O 1
ATOM 752 N N . LEU A 1 93 ? -0.795 6.521 -1.705 1.00 93.50 93 LEU A N 1
ATOM 753 C CA . LEU A 1 93 ? -1.420 7.509 -2.585 1.00 93.50 93 LEU A CA 1
ATOM 754 C C . LEU A 1 93 ? -0.386 8.239 -3.456 1.00 93.50 93 LEU A C 1
ATOM 756 O O . LEU A 1 93 ? -0.580 8.367 -4.663 1.00 93.50 93 LEU A O 1
ATOM 760 N N . SER A 1 94 ? 0.719 8.695 -2.862 1.00 94.06 94 SER A N 1
ATOM 761 C CA . SER A 1 94 ? 1.804 9.373 -3.574 1.00 94.06 94 SER A CA 1
ATOM 762 C C . SER A 1 94 ? 2.441 8.465 -4.622 1.00 94.06 94 SER A C 1
ATOM 764 O O . SER A 1 94 ? 2.671 8.914 -5.740 1.00 94.06 94 SER A O 1
ATOM 766 N N . LEU A 1 95 ? 2.672 7.188 -4.304 1.00 92.81 95 LEU A N 1
ATOM 767 C CA . LEU A 1 95 ? 3.175 6.202 -5.263 1.00 92.81 95 LEU A CA 1
ATOM 768 C C . LEU A 1 95 ? 2.180 5.957 -6.395 1.00 92.81 95 LEU A C 1
ATOM 770 O O . LEU A 1 95 ? 2.576 5.907 -7.553 1.00 92.81 95 LEU A O 1
ATOM 774 N N . LEU A 1 96 ? 0.884 5.875 -6.094 1.00 92.88 96 LEU A N 1
ATOM 775 C CA . LEU A 1 96 ? -0.151 5.782 -7.121 1.00 92.88 96 LEU A CA 1
ATOM 776 C C . LEU A 1 96 ? -0.084 6.975 -8.083 1.00 92.88 96 LEU A C 1
ATOM 778 O O . LEU A 1 96 ? 0.038 6.778 -9.289 1.00 92.88 96 LEU A O 1
ATOM 782 N N . LEU A 1 97 ? -0.093 8.203 -7.559 1.00 92.44 97 LEU A N 1
ATOM 783 C CA . LEU A 1 97 ? -0.006 9.429 -8.362 1.00 92.44 97 LEU A CA 1
ATOM 784 C C . LEU A 1 97 ? 1.293 9.507 -9.174 1.00 92.44 97 LEU A C 1
ATOM 786 O O . LEU A 1 97 ? 1.274 9.932 -10.332 1.00 92.44 97 LEU A O 1
ATOM 790 N N . LEU A 1 98 ? 2.407 9.058 -8.595 1.00 93.31 98 LEU A N 1
ATOM 791 C CA . LEU A 1 98 ? 3.692 8.966 -9.278 1.00 93.31 98 LEU A CA 1
ATOM 792 C C . LEU A 1 98 ? 3.626 7.957 -10.433 1.00 93.31 98 LEU A C 1
ATOM 794 O O . LEU A 1 98 ? 4.024 8.283 -11.546 1.00 93.31 98 LEU A O 1
ATOM 798 N N . GLY A 1 99 ? 3.074 6.764 -10.200 1.00 90.62 99 GLY A N 1
ATOM 799 C CA . GLY A 1 99 ? 2.921 5.726 -11.222 1.00 90.62 99 GLY A CA 1
ATOM 800 C C . GLY A 1 99 ? 2.048 6.183 -12.393 1.00 90.62 99 GLY A C 1
ATOM 801 O O . GLY A 1 99 ? 2.394 5.947 -13.551 1.00 90.62 99 GLY A O 1
ATOM 802 N N . TRP A 1 100 ? 0.966 6.916 -12.111 1.00 91.19 100 TRP A N 1
ATOM 803 C CA . TRP A 1 100 ? 0.145 7.564 -13.139 1.00 91.19 100 TRP A CA 1
ATOM 804 C C . TRP A 1 100 ? 0.922 8.633 -13.912 1.00 91.19 100 TRP A C 1
ATOM 806 O O . TRP A 1 100 ? 0.896 8.625 -15.139 1.00 91.19 100 TRP A O 1
ATOM 816 N N . SER A 1 101 ? 1.655 9.506 -13.215 1.00 91.75 101 SER A N 1
ATOM 817 C CA . SER A 1 101 ? 2.477 10.551 -13.843 1.00 91.75 101 SER A CA 1
ATOM 818 C C . SER A 1 101 ? 3.551 9.964 -14.763 1.00 91.75 101 SER A C 1
ATOM 820 O O . SER A 1 101 ? 3.706 10.418 -15.891 1.00 91.75 101 SER A O 1
ATOM 822 N N . ILE A 1 102 ? 4.253 8.917 -14.317 1.00 90.94 102 ILE A N 1
ATOM 823 C CA . ILE A 1 102 ? 5.265 8.211 -15.116 1.00 90.94 102 ILE A CA 1
ATOM 824 C C . ILE A 1 102 ? 4.619 7.566 -16.345 1.00 90.94 102 ILE A C 1
ATOM 826 O O . ILE A 1 102 ? 5.119 7.734 -17.453 1.00 90.94 102 ILE A O 1
ATOM 830 N N . SER A 1 103 ? 3.495 6.864 -16.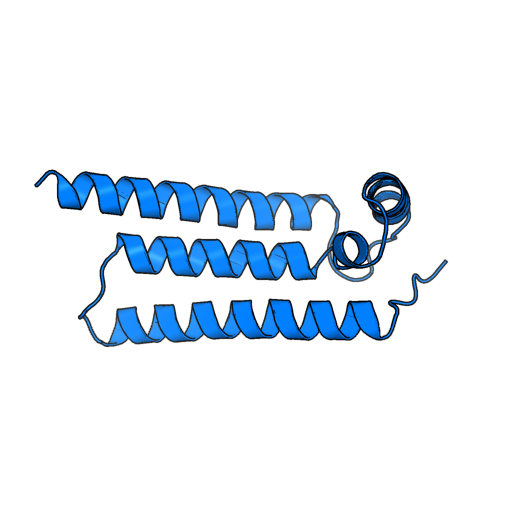164 1.00 89.31 103 SER A N 1
ATOM 831 C CA . SER A 1 103 ? 2.776 6.226 -17.277 1.00 89.31 103 SER A CA 1
ATOM 832 C C . SER A 1 103 ? 2.322 7.253 -18.317 1.00 89.31 103 SER A C 1
ATOM 834 O O . SER A 1 103 ? 2.430 7.011 -19.513 1.00 89.31 103 SER A O 1
ATOM 836 N N . PHE A 1 104 ? 1.843 8.412 -17.861 1.00 90.12 104 PHE A N 1
ATOM 837 C CA . PHE A 1 104 ? 1.409 9.500 -18.729 1.00 90.12 104 PHE A CA 1
ATOM 838 C C . PHE A 1 104 ?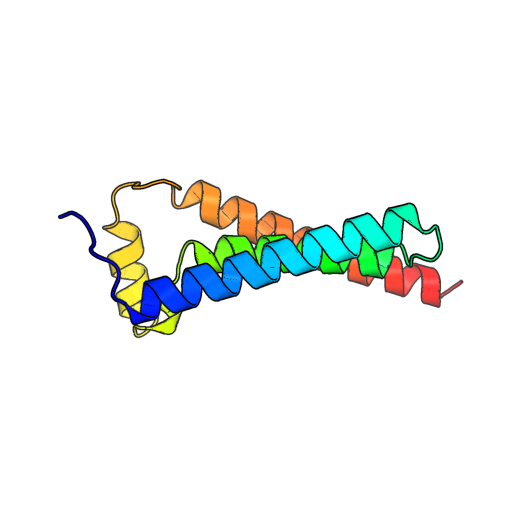 2.576 10.129 -19.500 1.00 90.12 104 PHE A C 1
ATOM 840 O O . PHE A 1 104 ? 2.459 10.348 -20.701 1.00 90.12 104 PHE A O 1
ATOM 847 N N . LEU A 1 105 ? 3.711 10.376 -18.8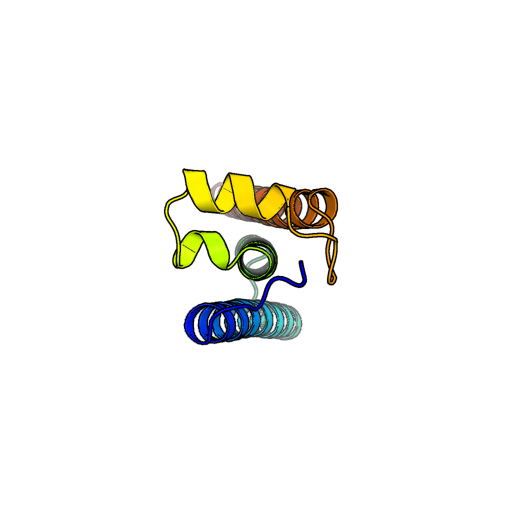38 1.00 90.88 105 LEU A N 1
ATOM 848 C CA . LEU A 1 105 ? 4.912 10.902 -19.493 1.00 90.88 105 LEU A CA 1
ATOM 849 C C . LEU A 1 105 ? 5.458 9.938 -20.548 1.00 90.88 105 LEU A C 1
ATOM 851 O O . LEU A 1 105 ? 5.805 10.378 -21.636 1.00 90.88 105 LEU A O 1
ATOM 855 N N . LEU A 1 106 ? 5.498 8.637 -20.248 1.00 87.06 106 LEU A N 1
ATOM 856 C CA . LEU A 1 106 ? 5.933 7.615 -21.203 1.00 87.06 106 LEU A CA 1
ATOM 857 C C . LEU A 1 106 ? 4.973 7.465 -22.386 1.00 87.06 106 LEU A C 1
ATOM 859 O O . LEU A 1 106 ? 5.414 7.117 -23.468 1.00 87.06 106 LEU A O 1
ATOM 863 N N . TRP A 1 107 ? 3.678 7.725 -22.195 1.00 86.56 107 TRP A N 1
ATOM 864 C CA . TRP A 1 107 ? 2.695 7.701 -23.280 1.00 86.56 107 TRP A CA 1
ATOM 865 C C . TRP A 1 107 ? 2.835 8.884 -24.254 1.00 86.56 107 TRP A C 1
ATOM 867 O O . TRP A 1 107 ? 2.437 8.772 -25.409 1.00 86.56 107 TRP A O 1
ATOM 877 N N . LEU A 1 108 ? 3.377 10.017 -23.797 1.00 87.06 108 LEU A N 1
ATOM 878 C CA . LEU A 1 108 ? 3.584 11.207 -24.631 1.00 87.06 108 LEU A CA 1
ATOM 879 C C . LEU A 1 108 ? 4.831 11.136 -25.528 1.00 87.06 108 LEU A C 1
ATOM 881 O O . LEU A 1 108 ? 4.958 11.976 -26.421 1.00 87.06 108 LEU A O 1
ATOM 885 N N . VAL A 1 109 ? 5.751 10.205 -25.260 1.00 78.75 109 VAL A N 1
ATOM 886 C CA . VAL A 1 109 ? 7.023 10.018 -25.983 1.00 78.75 109 VAL A CA 1
ATOM 887 C C . VAL A 1 109 ? 6.872 8.921 -27.026 1.00 78.75 109 VAL A C 1
ATOM 889 O O . VAL A 1 109 ? 7.324 9.155 -28.168 1.00 78.75 109 VAL A O 1
#

pLDDT: mean 80.01, std 13.36, range [36.28, 94.06]

Sequence (109 aa):
MVYKLSRKDIFVVVFLWGAAFFMLTTSIYELLLASFSVGEVVRNIGVAFLLFGVGLTPQFFSKRISKAFNEIEQLQPILFTREIRFYINNIGLSLLLLGWSISFLLWLV

Foldseek 3Di:
DADDDDPQLVVLLCVLQVQLVVLLVVLVVCVVVVVDDPLSSLLSNLSSLQSNLVSVQSVVVVDDPVVSVVVLVVDDCPDDHPVRSVVSNVSSVVSNVVSVVSVVVVVVD